Protein AF-A0A352UE95-F1 (afdb_monomer)

Foldseek 3Di:
DVVCVVVPHDDDPCCVVPDDDDDDDFADWDDAPNDIDGFHDDPDCRVVVVVVRVVCSVDPPVVPDD

Sequence (66 aa):
VADVQANGGTLSERDMAEYKPFVWDGGLEFGYRGHTVRVPPFASAGLTSAMTLKLLNGFDIASMGH

Nearest PDB structures (foldseek):
  4gg2-assembly1_A  TM=8.6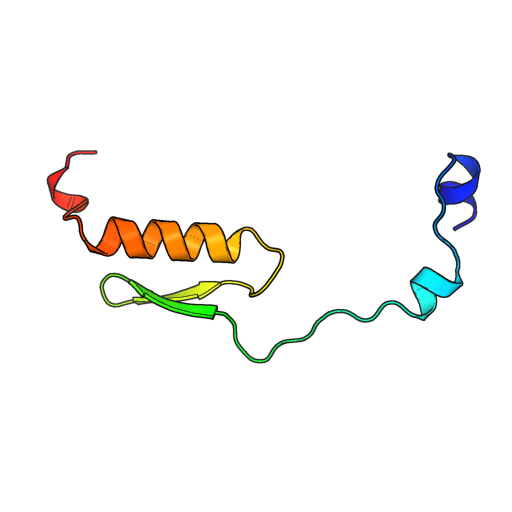14E-01  e=4.472E-01  Homo sapiens
  6n12-assembly1_B  TM=2.256E-01  e=3.506E+00  Homo sapiens

Radius of gyration: 20.01 Å; Cα contacts (8 Å, |Δi|>4): 44; chains: 1; bounding box: 44×14×52 Å

Mean predicted aligned error: 4.53 Å

Secondary structure (DSSP, 8-state):
-HHHHHTT----HHHHHH------SS-EEEEETTEEEEE--SSSTHHHHHHHHHHHTTS-GGGG--

Structure (mmCIF, N/CA/C/O backbone):
data_AF-A0A352UE95-F1
#
_entry.id   AF-A0A352UE95-F1
#
loop_
_atom_site.group_PDB
_atom_site.id
_atom_site.type_symbol
_atom_site.label_atom_id
_atom_site.label_alt_id
_atom_site.label_comp_id
_atom_site.label_asym_id
_atom_site.label_entity_id
_atom_site.label_seq_id
_atom_site.pdbx_PDB_ins_code
_atom_site.Cartn_x
_atom_site.Cartn_y
_atom_site.Cartn_z
_atom_site.occupancy
_atom_site.B_iso_or_equiv
_atom_site.auth_seq_id
_atom_site.auth_comp_id
_atom_site.auth_asym_id
_atom_site.auth_atom_id
_atom_site.pdbx_PDB_model_num
ATOM 1 N N . VAL A 1 1 ? -12.364 -6.238 25.300 1.00 94.75 1 VAL A N 1
ATOM 2 C CA . VAL A 1 1 ? -11.913 -4.834 25.484 1.00 94.75 1 VAL A CA 1
ATOM 3 C C . VAL A 1 1 ? -11.424 -4.513 26.893 1.00 94.75 1 VAL A C 1
ATOM 5 O O . VAL A 1 1 ? -10.664 -3.567 27.030 1.00 94.75 1 VAL A O 1
ATOM 8 N N . ALA A 1 2 ? -11.783 -5.314 27.910 1.00 95.50 2 ALA A N 1
ATOM 9 C CA . ALA A 1 2 ? -11.352 -5.105 29.296 1.00 95.50 2 ALA A CA 1
ATOM 10 C C . ALA A 1 2 ? -9.827 -4.958 29.458 1.00 95.50 2 ALA A C 1
ATOM 12 O O . ALA A 1 2 ? -9.383 -4.018 30.099 1.00 95.50 2 ALA A O 1
ATOM 13 N N . ASP A 1 3 ? -9.031 -5.825 28.824 1.00 97.75 3 ASP A N 1
ATOM 14 C CA .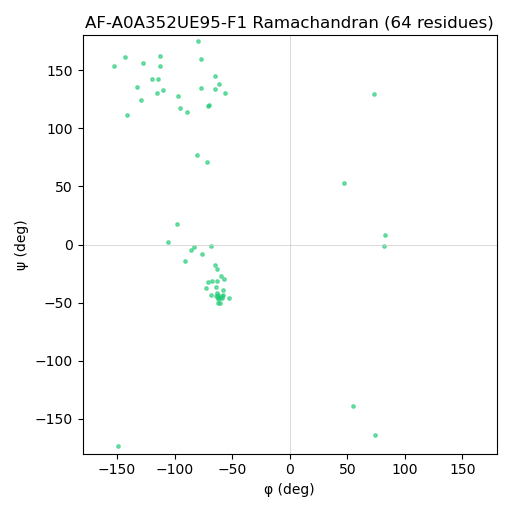 ASP A 1 3 ? -7.564 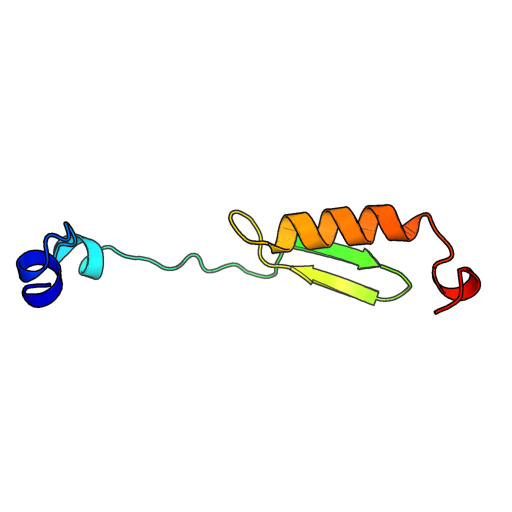-5.735 28.875 1.00 97.75 3 ASP A CA 1
ATOM 15 C C . ASP A 1 3 ? -7.023 -4.447 28.225 1.00 97.75 3 ASP A C 1
ATOM 17 O O . ASP A 1 3 ? -6.211 -3.737 28.810 1.00 97.75 3 ASP A O 1
ATOM 21 N N . VAL A 1 4 ? -7.546 -4.076 27.051 1.00 97.62 4 VAL A N 1
ATOM 22 C CA . VAL A 1 4 ? -7.162 -2.833 26.358 1.00 97.62 4 VAL A CA 1
ATOM 23 C C . VAL A 1 4 ? -7.424 -1.608 27.238 1.00 97.62 4 VAL A C 1
ATOM 25 O O . VAL A 1 4 ? -6.571 -0.732 27.342 1.00 97.62 4 VAL A O 1
ATOM 28 N N . GLN A 1 5 ? -8.578 -1.562 27.906 1.00 97.25 5 GLN A N 1
ATOM 29 C CA . GLN A 1 5 ? -8.954 -0.461 28.796 1.00 97.25 5 GLN A CA 1
ATOM 30 C C . GLN A 1 5 ? -8.162 -0.470 30.108 1.00 97.25 5 GLN A C 1
ATOM 32 O O . GLN A 1 5 ? -7.751 0.590 30.576 1.00 97.25 5 GLN A O 1
ATOM 37 N N . ALA A 1 6 ? -7.883 -1.650 30.670 1.00 98.25 6 ALA A N 1
ATOM 38 C CA . ALA A 1 6 ? -7.037 -1.796 31.855 1.00 98.25 6 ALA A CA 1
ATOM 39 C C . ALA A 1 6 ? -5.619 -1.245 31.628 1.00 98.25 6 ALA A C 1
ATOM 41 O O . ALA A 1 6 ? -4.985 -0.770 32.566 1.00 98.25 6 ALA A O 1
ATOM 42 N N . ASN A 1 7 ? -5.156 -1.246 30.375 1.00 98.19 7 ASN A N 1
ATOM 43 C CA . ASN A 1 7 ? -3.870 -0.692 29.957 1.00 98.19 7 ASN A CA 1
ATOM 44 C C . ASN A 1 7 ? -3.972 0.737 29.373 1.00 98.19 7 ASN A C 1
ATOM 46 O O . ASN A 1 7 ? -3.052 1.196 28.698 1.00 98.19 7 ASN A O 1
ATOM 50 N N . GLY A 1 8 ? -5.074 1.459 29.619 1.00 98.12 8 GLY A N 1
ATOM 51 C CA . GLY A 1 8 ? -5.245 2.868 29.231 1.00 98.12 8 GLY A CA 1
ATOM 52 C C . GLY A 1 8 ? -5.691 3.110 27.782 1.00 98.12 8 GLY A C 1
ATOM 53 O O . GLY A 1 8 ? -5.715 4.255 27.333 1.00 98.12 8 GLY A O 1
ATOM 54 N N . GLY A 1 9 ? -6.048 2.060 27.041 1.00 97.88 9 GLY A N 1
ATOM 55 C CA . GLY A 1 9 ? -6.626 2.169 25.702 1.00 97.88 9 GLY A CA 1
ATOM 56 C C . GLY A 1 9 ? -8.108 2.565 25.718 1.00 97.88 9 GLY A C 1
ATOM 57 O O . GLY A 1 9 ? -8.815 2.379 26.705 1.00 97.88 9 GLY A O 1
ATOM 58 N N . THR A 1 10 ? -8.602 3.087 24.594 1.00 97.56 10 THR A N 1
ATOM 59 C CA . THR A 1 10 ? -9.966 3.644 24.470 1.00 97.56 10 THR A CA 1
ATOM 60 C C . THR A 1 10 ? -10.945 2.761 23.691 1.00 97.56 10 THR A C 1
ATOM 62 O O . THR A 1 10 ? -12.096 3.143 23.505 1.00 97.56 10 THR A O 1
ATOM 65 N N . LEU A 1 11 ? -10.508 1.582 23.240 1.00 97.69 11 LEU A N 1
ATOM 66 C CA . LEU A 1 11 ? -11.317 0.681 22.419 1.00 97.69 11 LEU A CA 1
ATOM 67 C C . LEU A 1 11 ? -12.542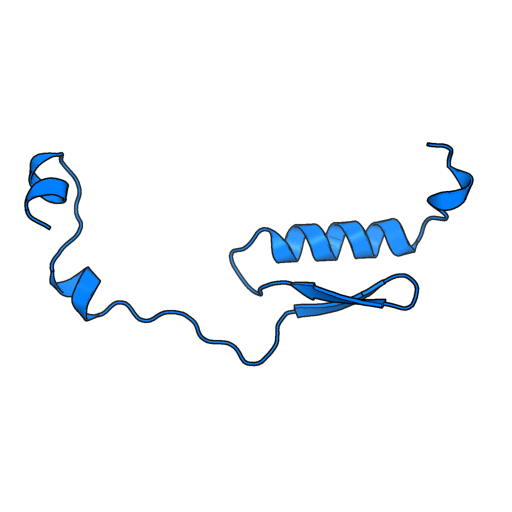 0.157 23.188 1.00 97.69 11 LEU A C 1
ATOM 69 O O . LEU A 1 11 ? -12.424 -0.304 24.328 1.00 97.69 11 LEU A O 1
ATOM 73 N N . SER A 1 12 ? -13.710 0.182 22.552 1.00 97.62 12 SER A N 1
ATOM 74 C CA . SER A 1 12 ? -14.992 -0.272 23.102 1.00 97.62 12 SER A CA 1
ATOM 75 C C . SER A 1 12 ? -15.525 -1.522 22.391 1.00 97.62 12 SER A C 1
ATOM 77 O O . SER A 1 12 ? -15.087 -1.875 21.297 1.00 97.62 12 SER A O 1
ATOM 79 N N . GLU A 1 13 ? -16.474 -2.236 23.013 1.00 97.62 13 GLU A N 1
ATOM 80 C CA . GLU A 1 13 ? -17.144 -3.372 22.349 1.00 97.62 13 GLU A CA 1
ATOM 81 C C . GLU A 1 13 ? -17.929 -2.921 21.115 1.00 97.62 13 GLU A C 1
ATOM 83 O O . GLU A 1 13 ? -18.010 -3.651 20.129 1.00 97.62 13 GLU A O 1
ATOM 88 N N . ARG A 1 14 ? -18.452 -1.690 21.152 1.00 97.94 14 ARG A N 1
ATOM 89 C CA . ARG A 1 14 ? -19.128 -1.060 20.021 1.00 97.94 14 ARG A CA 1
ATOM 90 C C . ARG A 1 14 ? -18.190 -0.917 18.824 1.00 97.94 14 ARG A C 1
ATOM 92 O O . ARG A 1 14 ? -18.585 -1.302 17.730 1.00 97.94 14 ARG A O 1
ATOM 99 N N . ASP A 1 15 ? -16.959 -0.444 19.030 1.00 97.56 15 ASP A N 1
ATOM 100 C CA . ASP A 1 15 ? -15.972 -0.309 17.946 1.00 97.56 15 ASP A CA 1
ATOM 101 C C . ASP A 1 15 ? -15.708 -1.655 17.254 1.00 97.56 15 ASP A C 1
ATOM 103 O O . ASP A 1 15 ? -15.607 -1.721 16.031 1.00 97.56 15 ASP A O 1
ATOM 107 N N . MET A 1 16 ? -15.653 -2.745 18.030 1.00 95.50 16 MET A N 1
ATOM 108 C CA . MET A 1 16 ? -15.472 -4.102 17.501 1.00 95.50 16 MET A CA 1
ATOM 109 C C . MET A 1 16 ? -16.694 -4.589 16.716 1.00 95.50 16 MET A C 1
ATOM 111 O O . MET A 1 16 ? -16.541 -5.197 15.659 1.00 95.50 16 MET A O 1
ATOM 115 N N . ALA A 1 17 ? -17.900 -4.341 17.2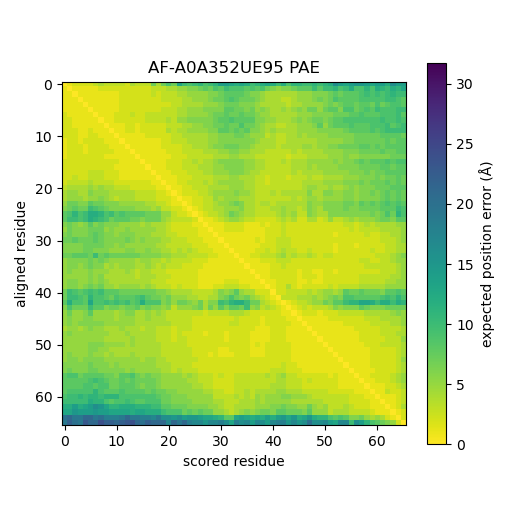32 1.00 97.88 17 ALA A N 1
ATOM 116 C CA . ALA A 1 17 ? -19.147 -4.773 16.604 1.00 97.88 17 ALA A CA 1
ATOM 117 C C . ALA A 1 17 ? -19.471 -3.984 15.324 1.00 97.88 17 ALA A C 1
ATOM 119 O O . ALA A 1 17 ? -20.077 -4.521 14.398 1.00 97.88 17 ALA A O 1
ATOM 120 N N . GLU A 1 18 ? -19.084 -2.709 15.275 1.00 98.06 18 GLU A N 1
ATOM 121 C CA . GLU A 1 18 ? -19.366 -1.814 14.151 1.00 98.06 18 GLU A CA 1
ATOM 122 C C . GLU A 1 18 ? -18.268 -1.821 13.081 1.00 98.06 18 GLU A C 1
ATOM 124 O O . GLU A 1 18 ? -18.515 -1.346 11.968 1.00 98.06 18 GLU A O 1
ATOM 129 N N . TYR A 1 19 ? -17.083 -2.370 13.376 1.00 96.19 19 TYR A N 1
ATOM 130 C CA . TYR A 1 19 ? -15.992 -2.453 12.412 1.00 96.19 19 TYR A CA 1
ATOM 131 C C . TYR A 1 19 ? -16.425 -3.186 11.137 1.00 96.19 19 TYR A C 1
ATOM 133 O O . TYR A 1 19 ? -16.946 -4.303 11.165 1.00 96.19 19 TYR A O 1
ATOM 141 N N . LYS A 1 20 ? -16.144 -2.566 9.988 1.00 96.31 20 LYS A N 1
ATOM 142 C CA . LYS A 1 20 ? -16.332 -3.168 8.668 1.00 96.31 20 LYS A CA 1
ATOM 143 C C . LYS A 1 20 ? -15.044 -3.016 7.870 1.00 96.31 20 LYS A C 1
ATOM 145 O O . LYS A 1 20 ? -14.585 -1.884 7.705 1.00 96.31 20 LYS A O 1
ATOM 150 N N . PRO A 1 21 ? -14.459 -4.113 7.359 1.00 92.31 21 PRO A N 1
ATOM 151 C CA . PRO A 1 21 ? -13.316 -3.992 6.474 1.00 92.31 21 PRO A CA 1
ATOM 152 C C . PRO A 1 21 ? -13.746 -3.296 5.182 1.00 92.31 21 PRO A C 1
ATOM 154 O O . PRO A 1 21 ? -14.848 -3.517 4.674 1.00 92.31 21 PRO A O 1
ATOM 157 N N . PHE A 1 22 ? -12.849 -2.496 4.613 1.00 89.81 22 PHE A N 1
ATOM 158 C CA . PHE A 1 22 ? -12.997 -2.096 3.222 1.00 89.81 22 PHE A CA 1
ATOM 159 C C . PHE A 1 22 ? -12.746 -3.323 2.347 1.00 89.81 22 PHE A C 1
ATOM 161 O O . PHE A 1 22 ? -11.674 -3.929 2.405 1.00 89.81 22 PHE A O 1
ATOM 168 N N . VAL A 1 23 ? -13.756 -3.695 1.566 1.00 89.88 23 VAL A N 1
ATOM 169 C CA . VAL A 1 23 ? -13.666 -4.728 0.535 1.00 89.88 23 VAL A CA 1
ATOM 170 C C . VAL A 1 23 ? -13.762 -4.028 -0.807 1.00 89.88 23 VAL A C 1
ATOM 172 O O . VAL A 1 23 ? -14.606 -3.158 -1.012 1.00 89.88 23 VAL A O 1
ATOM 175 N N . TRP A 1 24 ? -12.866 -4.398 -1.704 1.00 87.62 24 TRP A N 1
ATOM 176 C CA . TRP A 1 24 ? -12.610 -3.701 -2.949 1.00 87.62 24 TRP A CA 1
ATOM 177 C C . TRP A 1 24 ? -12.568 -4.756 -4.036 1.00 87.62 24 TRP A C 1
ATOM 179 O O . TRP A 1 24 ? -11.941 -5.801 -3.849 1.00 87.62 24 TRP A O 1
ATOM 189 N N . ASP A 1 25 ? -13.221 -4.468 -5.155 1.00 88.56 25 ASP A N 1
ATOM 190 C CA . ASP A 1 25 ? -13.044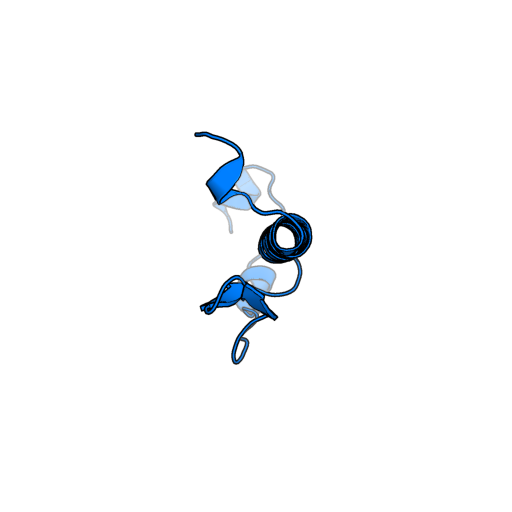 -5.254 -6.365 1.00 88.56 25 ASP A CA 1
ATOM 191 C C . ASP A 1 25 ? -11.884 -4.649 -7.164 1.00 88.56 25 ASP A C 1
ATOM 193 O O . ASP A 1 25 ? -11.932 -3.492 -7.586 1.00 88.56 25 ASP A O 1
ATOM 197 N N . GLY A 1 26 ? -10.794 -5.405 -7.284 1.00 87.62 26 GLY A N 1
ATOM 198 C CA . GLY A 1 26 ? -9.536 -4.917 -7.843 1.00 87.62 26 GLY A CA 1
ATOM 199 C C . GLY A 1 26 ? -8.749 -3.973 -6.920 1.00 87.62 26 GLY A C 1
ATOM 200 O O . GLY A 1 26 ? -8.934 -3.924 -5.705 1.00 87.62 26 GLY A O 1
ATOM 201 N N . GLY A 1 27 ? -7.796 -3.251 -7.510 1.00 91.44 27 GLY A N 1
ATOM 202 C CA . GLY A 1 27 ? -6.942 -2.283 -6.818 1.00 91.44 27 GLY A CA 1
ATOM 203 C C . GLY A 1 27 ? -6.537 -1.145 -7.749 1.00 91.44 27 GLY A C 1
ATOM 204 O O . GLY A 1 27 ? -7.006 -1.065 -8.882 1.00 91.44 27 GLY A O 1
ATOM 205 N N . LEU A 1 28 ? -5.643 -0.268 -7.293 1.00 92.31 28 LEU A N 1
ATOM 206 C CA . LEU A 1 28 ? -5.041 0.722 -8.181 1.00 92.31 28 LEU A CA 1
ATOM 207 C C . LEU A 1 28 ? -4.086 -0.000 -9.135 1.00 92.31 28 LEU A C 1
ATOM 209 O O . LEU A 1 28 ? -3.119 -0.621 -8.691 1.00 92.31 28 LEU A O 1
ATOM 213 N N . GLU A 1 29 ? -4.357 0.092 -10.431 1.00 94.69 29 GLU A N 1
ATOM 214 C CA . GLU A 1 29 ? -3.595 -0.594 -11.471 1.00 94.69 29 GLU A CA 1
ATOM 215 C C . GLU A 1 29 ? -2.862 0.375 -12.381 1.00 94.69 29 GLU A C 1
ATOM 217 O O . GLU A 1 29 ? -3.373 1.434 -12.750 1.00 94.69 29 GLU A O 1
ATOM 222 N N . PHE A 1 30 ? -1.654 -0.010 -12.779 1.00 93.94 30 PHE A N 1
ATOM 223 C CA . PHE A 1 30 ? -0.893 0.707 -13.788 1.00 93.94 30 PHE A CA 1
ATOM 224 C C . PHE A 1 30 ? 0.064 -0.229 -14.526 1.00 93.94 30 PHE A C 1
ATOM 226 O O . PHE A 1 30 ? 0.521 -1.243 -13.998 1.00 93.94 30 PHE A O 1
ATOM 233 N N . GLY A 1 31 ? 0.385 0.133 -15.767 1.00 94.94 31 GLY A N 1
ATOM 234 C CA . GLY A 1 31 ? 1.403 -0.560 -16.548 1.00 94.94 31 GLY A CA 1
ATOM 235 C C . GLY A 1 31 ? 2.816 -0.177 -16.105 1.00 94.94 31 GLY A C 1
ATOM 236 O O . GLY A 1 31 ? 3.128 1.010 -15.970 1.00 94.94 31 GLY A O 1
ATOM 237 N N . TYR A 1 32 ? 3.678 -1.176 -15.945 1.00 95.38 32 TYR A N 1
ATOM 238 C CA . TYR A 1 32 ? 5.107 -1.025 -15.688 1.00 95.38 32 TYR A CA 1
ATOM 239 C C . TYR A 1 32 ? 5.873 -2.102 -16.463 1.00 95.38 32 TYR A C 1
ATOM 241 O O . TYR A 1 32 ? 5.752 -3.288 -16.168 1.00 95.38 32 TYR A O 1
ATOM 249 N N . ARG A 1 33 ? 6.637 -1.689 -17.485 1.00 92.81 33 ARG A N 1
ATOM 250 C CA . ARG A 1 33 ? 7.550 -2.553 -18.265 1.00 92.81 33 ARG A CA 1
ATOM 251 C C . ARG A 1 33 ? 6.957 -3.896 -18.723 1.00 92.81 33 ARG A C 1
ATOM 253 O O . ARG A 1 33 ? 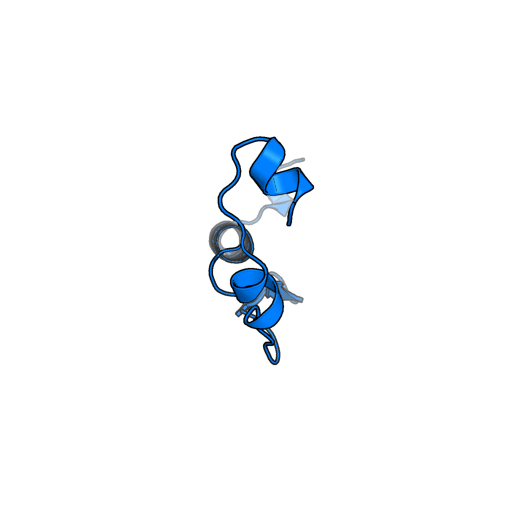7.523 -4.952 -18.475 1.00 92.81 33 ARG A O 1
ATOM 260 N N . GLY A 1 34 ? 5.805 -3.850 -19.391 1.00 94.19 34 GLY A N 1
ATOM 261 C CA . GLY A 1 34 ? 5.129 -5.047 -19.915 1.00 94.19 34 GLY A CA 1
ATOM 262 C C . GLY A 1 34 ? 4.287 -5.812 -18.889 1.00 94.19 34 GLY A C 1
ATOM 263 O O . GLY A 1 34 ? 3.614 -6.772 -19.254 1.00 94.19 34 G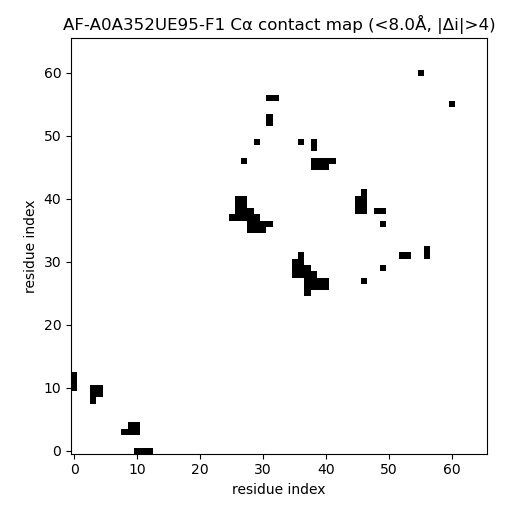LY A O 1
ATOM 264 N N . HIS A 1 35 ? 4.261 -5.364 -17.633 1.00 95.38 35 HIS A N 1
ATOM 265 C CA . HIS A 1 35 ? 3.429 -5.933 -16.578 1.00 95.38 35 HIS A CA 1
ATOM 266 C C . HIS A 1 35 ? 2.336 -4.960 -16.137 1.00 95.38 35 HIS A C 1
ATOM 268 O O . HIS A 1 35 ? 2.497 -3.741 -16.212 1.00 95.38 35 HIS A O 1
ATOM 274 N N . THR A 1 36 ? 1.236 -5.513 -15.629 1.00 96.19 36 THR A N 1
ATOM 275 C CA . THR A 1 36 ? 0.237 -4.750 -14.873 1.00 96.19 36 THR A CA 1
ATOM 276 C C . THR A 1 36 ? 0.551 -4.904 -13.395 1.00 96.19 36 THR A C 1
ATOM 278 O O . THR A 1 36 ? 0.525 -6.014 -12.866 1.00 96.19 36 THR A O 1
ATOM 281 N N . VAL A 1 37 ? 0.871 -3.796 -12.733 1.00 95.75 37 VAL A N 1
ATOM 282 C CA . VAL A 1 37 ? 1.092 -3.749 -11.288 1.00 95.75 37 VAL A CA 1
ATOM 283 C C . VAL A 1 37 ? -0.199 -3.285 -10.629 1.00 95.75 37 VAL A C 1
ATOM 285 O 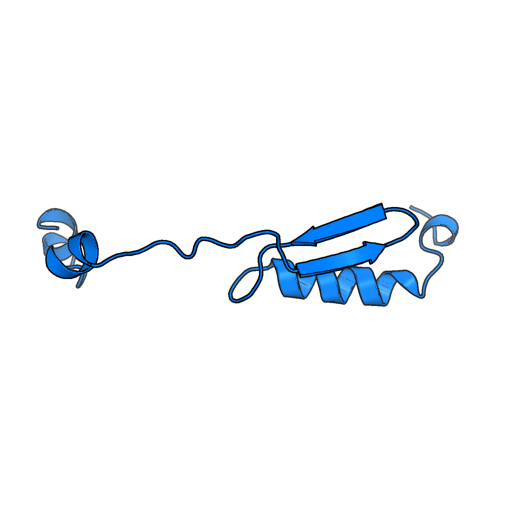O . VAL A 1 37 ? -0.744 -2.247 -11.001 1.00 95.75 37 VAL A O 1
ATOM 288 N N . ARG A 1 38 ? -0.669 -4.049 -9.640 1.00 95.50 38 ARG A N 1
ATOM 289 C CA . ARG A 1 38 ? -1.848 -3.737 -8.826 1.00 95.50 38 ARG A CA 1
ATOM 290 C C . ARG A 1 38 ? -1.425 -3.506 -7.380 1.00 95.50 38 ARG A C 1
ATOM 292 O O . ARG A 1 38 ? -0.726 -4.339 -6.807 1.00 95.50 38 ARG A O 1
ATOM 299 N N . VAL A 1 39 ? -1.871 -2.406 -6.783 1.00 95.06 39 VAL A N 1
ATOM 300 C CA . VAL A 1 39 ? -1.608 -2.061 -5.376 1.00 95.06 39 VAL A CA 1
ATOM 301 C C . VAL A 1 39 ? -2.909 -1.742 -4.625 1.00 95.06 39 VAL A C 1
ATOM 303 O O . VAL A 1 39 ? -3.894 -1.351 -5.261 1.00 95.06 39 VAL A O 1
ATOM 306 N N . PRO A 1 40 ? -2.948 -1.878 -3.283 1.00 93.12 40 PRO A N 1
ATOM 307 C CA . PRO A 1 40 ? -4.111 -1.471 -2.501 1.00 93.12 40 PRO A CA 1
ATOM 308 C C . PRO A 1 40 ? -4.375 0.036 -2.654 1.00 93.12 40 PRO A C 1
ATOM 310 O O . PRO A 1 40 ? -3.418 0.818 -2.611 1.00 93.12 40 PRO A O 1
ATOM 313 N N . PRO A 1 41 ? -5.633 0.480 -2.808 1.00 82.62 41 PRO A N 1
ATOM 314 C CA . PRO A 1 41 ? -5.935 1.908 -2.862 1.00 82.62 41 PRO A CA 1
ATOM 315 C C . PRO A 1 41 ? -5.963 2.550 -1.452 1.00 82.62 41 PRO A C 1
ATOM 317 O O . PRO A 1 41 ? -5.794 1.876 -0.437 1.00 82.62 41 PRO A O 1
ATOM 320 N N . PHE A 1 42 ? -6.135 3.874 -1.384 1.00 84.50 42 PHE A N 1
ATOM 321 C CA . PHE A 1 42 ? -6.165 4.706 -0.160 1.00 84.50 42 PHE A CA 1
ATOM 322 C C . PHE A 1 42 ? -4.936 4.590 0.763 1.00 84.50 42 PHE A C 1
ATOM 324 O O . PHE A 1 42 ? -3.802 4.647 0.289 1.00 84.50 42 PHE A O 1
ATOM 331 N N . ALA A 1 43 ? -5.167 4.547 2.085 1.00 80.12 43 ALA A N 1
ATOM 332 C CA . ALA A 1 43 ? -4.172 4.633 3.150 1.00 80.12 43 ALA A CA 1
ATOM 333 C C . ALA A 1 43 ? -3.326 3.356 3.227 1.00 80.12 43 ALA A C 1
ATOM 335 O O . ALA A 1 43 ? -3.438 2.542 4.140 1.00 80.12 43 ALA A O 1
ATOM 336 N N . SER A 1 44 ? -2.475 3.186 2.226 1.00 88.12 44 SER A N 1
ATOM 337 C CA . SER A 1 44 ? -1.478 2.135 2.145 1.00 88.12 44 SER A CA 1
ATOM 338 C C . SER A 1 44 ? -0.206 2.689 1.504 1.00 88.12 44 SER A C 1
ATOM 340 O O . SER A 1 44 ? -0.227 3.691 0.786 1.00 88.12 44 SER A O 1
ATOM 342 N N . ALA A 1 45 ? 0.915 1.994 1.693 1.00 93.62 45 ALA A N 1
ATOM 343 C CA . ALA A 1 45 ? 2.148 2.279 0.954 1.00 93.62 45 ALA A CA 1
ATOM 344 C C . ALA A 1 45 ? 2.045 1.942 -0.554 1.00 93.62 45 ALA A C 1
ATOM 346 O O . ALA A 1 45 ? 2.994 2.165 -1.314 1.00 93.62 45 ALA A O 1
ATOM 347 N N . GLY A 1 46 ? 0.897 1.417 -1.004 1.00 93.88 46 GLY A N 1
ATOM 348 C CA . GLY A 1 46 ? 0.621 1.097 -2.398 1.00 93.88 46 GLY A CA 1
ATOM 349 C C . GLY A 1 46 ? 0.726 2.318 -3.306 1.00 93.88 46 GLY A C 1
ATOM 350 O O . GLY A 1 46 ? 1.410 2.252 -4.326 1.00 93.88 46 GLY A O 1
ATOM 351 N N . LEU A 1 47 ? 0.144 3.456 -2.907 1.00 92.69 47 LEU A N 1
ATOM 352 C CA . LEU A 1 47 ? 0.200 4.684 -3.706 1.00 92.69 47 LEU A CA 1
ATOM 353 C C . LEU A 1 47 ? 1.641 5.178 -3.890 1.00 92.69 47 LEU A C 1
ATOM 355 O O . LEU A 1 47 ? 2.044 5.490 -5.007 1.00 92.69 47 LEU A O 1
ATOM 359 N N . THR A 1 48 ? 2.440 5.190 -2.820 1.00 95.69 48 THR A N 1
ATOM 360 C CA . THR A 1 48 ? 3.863 5.555 -2.891 1.00 95.69 48 THR A CA 1
ATOM 361 C C . THR A 1 48 ? 4.623 4.637 -3.842 1.00 95.69 48 THR A C 1
ATOM 363 O O . THR A 1 48 ? 5.364 5.116 -4.695 1.00 95.69 48 THR A O 1
ATOM 366 N N . SER A 1 49 ? 4.388 3.325 -3.762 1.00 95.94 49 SER A N 1
ATOM 367 C CA . SER A 1 49 ? 5.013 2.347 -4.661 1.00 95.94 49 SER A CA 1
ATOM 368 C C . SER A 1 49 ? 4.619 2.585 -6.122 1.00 95.94 49 SER A C 1
ATOM 370 O O . SER A 1 49 ? 5.481 2.577 -7.001 1.00 95.94 49 SER A O 1
ATOM 372 N N . ALA A 1 50 ? 3.338 2.862 -6.383 1.00 95.25 50 ALA A N 1
ATOM 373 C CA . ALA A 1 50 ? 2.845 3.167 -7.722 1.00 95.25 50 ALA A CA 1
ATOM 374 C C . ALA A 1 50 ? 3.479 4.443 -8.293 1.00 95.25 50 ALA A C 1
ATOM 376 O O . ALA A 1 50 ? 3.943 4.439 -9.432 1.00 95.25 50 ALA A O 1
ATOM 377 N N . MET A 1 51 ? 3.565 5.513 -7.496 1.00 95.19 51 MET A N 1
ATOM 378 C CA . MET A 1 51 ? 4.211 6.765 -7.905 1.00 95.19 51 MET A CA 1
ATOM 379 C C . MET A 1 51 ? 5.697 6.563 -8.212 1.00 95.19 51 MET A C 1
ATOM 381 O O . MET A 1 51 ? 6.166 6.994 -9.267 1.00 95.19 51 MET A O 1
ATOM 385 N N . THR A 1 52 ? 6.425 5.859 -7.342 1.00 96.56 52 THR A N 1
ATOM 386 C CA . THR A 1 52 ? 7.849 5.561 -7.543 1.00 96.56 52 THR A CA 1
ATOM 387 C C . THR A 1 52 ? 8.069 4.751 -8.814 1.00 96.56 52 THR A C 1
ATOM 389 O O . THR A 1 52 ? 8.875 5.134 -9.656 1.00 96.56 52 THR A O 1
ATOM 392 N N . LEU A 1 53 ? 7.326 3.661 -9.011 1.00 96.25 53 LEU A N 1
ATOM 393 C CA . LEU A 1 53 ? 7.464 2.839 -10.214 1.00 96.25 53 LEU A CA 1
ATOM 394 C C . LEU A 1 53 ? 7.079 3.615 -11.476 1.00 96.25 53 LEU A C 1
ATOM 396 O O . LEU A 1 53 ? 7.740 3.477 -12.504 1.00 96.25 53 LEU A O 1
ATOM 400 N N . LYS A 1 54 ? 6.069 4.489 -11.404 1.00 94.31 54 LYS A N 1
ATOM 401 C CA . LYS A 1 54 ? 5.707 5.361 -12.525 1.00 94.31 54 LYS A CA 1
ATOM 402 C C . LYS A 1 54 ? 6.837 6.326 -12.889 1.00 94.31 54 LYS A C 1
ATOM 404 O O . LYS A 1 54 ? 7.106 6.485 -14.077 1.00 94.31 54 LYS A O 1
ATOM 409 N N . LEU A 1 55 ? 7.513 6.912 -11.898 1.00 95.62 55 LEU A N 1
ATOM 410 C CA . LEU A 1 55 ? 8.697 7.751 -12.102 1.00 95.62 55 LEU A CA 1
ATOM 411 C C . LEU A 1 55 ? 9.837 6.949 -12.746 1.00 95.62 55 LEU A C 1
ATOM 413 O O . LEU A 1 55 ? 10.370 7.360 -13.775 1.00 95.62 55 LEU A O 1
ATOM 417 N N . LEU A 1 56 ? 10.163 5.775 -12.194 1.00 95.06 56 LEU A N 1
ATOM 418 C CA . LEU A 1 56 ? 11.230 4.904 -12.708 1.00 95.06 56 LEU A CA 1
ATOM 419 C C . LEU A 1 56 ? 10.957 4.384 -14.125 1.00 95.06 56 LEU A C 1
ATOM 421 O O . LEU A 1 56 ? 11.888 4.008 -14.831 1.00 95.06 56 LEU A O 1
ATOM 425 N N . ASN A 1 57 ? 9.700 4.377 -14.570 1.00 93.12 57 ASN A N 1
ATOM 426 C CA . ASN A 1 57 ? 9.335 3.966 -15.924 1.00 93.12 57 ASN A CA 1
ATOM 427 C C . ASN A 1 57 ? 9.897 4.911 -17.008 1.00 93.12 57 ASN A C 1
ATOM 429 O O . ASN A 1 57 ? 9.955 4.522 -18.169 1.00 93.12 57 ASN A O 1
ATOM 433 N N . GLY A 1 58 ? 10.312 6.129 -16.637 1.00 93.00 58 GLY A N 1
ATOM 434 C CA . GLY A 1 58 ? 11.013 7.069 -17.519 1.00 93.00 58 GLY A CA 1
ATOM 435 C C . GLY A 1 58 ? 12.522 6.829 -17.638 1.00 93.00 58 GLY A C 1
ATOM 436 O O . GLY A 1 58 ? 13.183 7.542 -18.386 1.00 93.00 58 GLY A O 1
ATOM 437 N N . PHE A 1 59 ? 13.070 5.851 -16.915 1.00 93.50 59 PHE A N 1
ATOM 438 C CA . PHE A 1 59 ? 14.503 5.577 -16.871 1.00 93.50 59 PHE A CA 1
ATOM 439 C C . PHE A 1 59 ? 14.798 4.164 -17.368 1.00 93.50 59 PHE A C 1
ATOM 441 O O . PHE A 1 59 ? 14.085 3.203 -17.049 1.00 93.50 59 PHE A O 1
ATOM 448 N N . ASP A 1 60 ? 15.902 4.014 -18.095 1.00 92.19 60 ASP A N 1
ATOM 449 C CA . ASP A 1 60 ? 16.469 2.704 -18.390 1.00 92.19 60 ASP A CA 1
ATOM 450 C C . ASP A 1 60 ? 17.292 2.209 -17.198 1.00 92.19 60 ASP A C 1
ATOM 452 O O . ASP A 1 60 ? 18.514 2.264 -17.167 1.00 92.19 60 ASP A O 1
ATOM 456 N N . ILE A 1 61 ? 16.581 1.740 -16.175 1.00 90.94 61 ILE A N 1
ATOM 457 C CA . ILE A 1 61 ? 17.206 1.196 -14.963 1.00 90.94 61 ILE A CA 1
ATOM 458 C C . ILE A 1 61 ? 18.168 0.034 -15.284 1.00 90.94 61 ILE A C 1
ATOM 460 O O . ILE A 1 61 ? 19.149 -0.134 -14.572 1.00 90.94 61 ILE A O 1
ATOM 464 N N . ALA A 1 62 ? 17.935 -0.735 -16.358 1.00 89.88 62 ALA A N 1
ATOM 465 C CA . ALA A 1 62 ? 18.782 -1.881 -16.695 1.00 89.88 62 ALA A CA 1
ATOM 466 C C . ALA A 1 62 ? 20.201 -1.465 -17.122 1.00 89.88 62 ALA A C 1
ATOM 468 O O . ALA A 1 62 ? 21.153 -2.196 -16.854 1.00 89.88 62 ALA A O 1
ATOM 469 N N . SER A 1 63 ? 20.362 -0.291 -17.741 1.00 93.56 63 SER A N 1
ATOM 470 C CA . SER A 1 63 ? 21.678 0.238 -18.124 1.00 93.56 63 SER A CA 1
ATOM 471 C C . SER A 1 63 ? 22.395 1.009 -17.015 1.00 93.56 63 SER A C 1
ATOM 473 O O . SER A 1 63 ? 23.555 1.378 -17.192 1.00 93.56 63 SER A O 1
ATOM 475 N N . MET A 1 64 ? 21.762 1.226 -15.858 1.00 91.56 64 MET A N 1
ATOM 476 C CA . MET A 1 64 ? 22.351 2.013 -14.765 1.00 91.56 64 MET A CA 1
ATOM 477 C C . MET A 1 64 ? 23.427 1.268 -13.962 1.00 91.56 64 MET A C 1
ATOM 479 O O . MET A 1 64 ? 24.111 1.903 -13.163 1.00 91.56 64 MET A O 1
ATOM 483 N N . GLY A 1 65 ? 23.612 -0.036 -14.195 1.00 82.75 65 GLY A N 1
ATOM 484 C CA . GLY A 1 65 ? 24.556 -0.866 -13.447 1.00 82.75 65 GLY A CA 1
ATOM 485 C C . GLY A 1 65 ? 24.046 -1.164 -12.034 1.00 82.75 65 GLY A C 1
ATOM 486 O O . GLY A 1 65 ? 23.610 -0.274 -11.302 1.00 82.75 65 GLY A O 1
ATOM 487 N N . HIS A 1 66 ? 24.059 -2.438 -11.659 1.00 59.72 66 HIS A N 1
ATOM 488 C CA . HIS A 1 66 ? 23.651 -2.920 -10.341 1.00 59.72 66 HIS A CA 1
ATOM 489 C C . HIS A 1 66 ? 24.770 -3.762 -9.748 1.00 59.72 66 HIS A C 1
ATOM 491 O O . HIS A 1 66 ? 25.328 -4.587 -10.509 1.00 59.72 66 HIS A O 1
#

Solvent-accessible surface area (backbone atoms only — not comparable to full-atom values): 4364 Å² total; per-residue (Å²): 89,67,69,49,39,76,72,74,43,85,66,47,68,63,58,66,73,68,62,73,83,92,81,70,91,78,55,49,68,46,81,55,96,95,40,81,48,71,30,57,64,75,100,46,72,30,52,58,51,51,54,50,53,58,58,51,67,80,48,72,66,84,78,67,71,133

pLDDT: mean 93.29, std 5.76, range [59.72, 98.25]